Protein AF-A0A4D7C903-F1 (afdb_monomer_lite)

pLDDT: mean 78.28, std 19.51, range [36.0, 96.75]

InterPro domains:
  IPR018968 Phasin [PF09361] (22-94)

Secondary structure (DSSP, 8-state):
---------------HHHHHHHHHHHHHHHHHHHHHHHHHHHHHHHHHHHHHHHHHHHHT--SHHHHHHHHHHHHHHHHHHHHHHHHHHHHHHHS-SSTTHHHHHHHHTT-

Radius of gyration: 27.22 Å; chains: 1; bounding box: 83×26×65 Å

Sequence (111 aa):
MMTETTPSHEAARIPADMATDLAEQSRAYVSGYSEMTQAWLNFVQHRFQTASKQMQAVADCKDMATLIDLNTGYLRDMAKEYGENAMKFAEIGKKPSCRNSAAGSARISRR

Structure (mmCIF, N/CA/C/O backbone):
data_AF-A0A4D7C903-F1
#
_entry.id   AF-A0A4D7C903-F1
#
loop_
_atom_site.group_PDB
_atom_site.id
_atom_site.type_symbol
_atom_site.label_atom_id
_atom_site.label_alt_id
_atom_site.label_comp_id
_atom_site.label_asym_id
_atom_site.label_entity_id
_atom_site.label_seq_id
_atom_site.pdbx_PDB_ins_code
_atom_site.Cartn_x
_atom_site.Cartn_y
_atom_site.Cartn_z
_atom_site.occupancy
_atom_site.B_iso_or_equiv
_atom_site.auth_seq_id
_atom_site.auth_comp_id
_atom_site.auth_asym_id
_atom_site.auth_atom_id
_atom_site.pdbx_PDB_model_num
ATOM 1 N N . MET A 1 1 ? 66.972 -3.636 -33.637 1.00 42.47 1 MET A N 1
ATOM 2 C CA . MET A 1 1 ? 65.998 -2.528 -33.680 1.00 42.47 1 MET A CA 1
ATOM 3 C C . MET A 1 1 ? 64.625 -3.182 -33.591 1.00 42.47 1 MET A C 1
ATOM 5 O O . MET A 1 1 ? 64.220 -3.821 -34.549 1.00 42.47 1 MET A O 1
ATOM 9 N N . MET A 1 2 ? 64.032 -3.218 -32.394 1.00 36.00 2 MET A N 1
ATOM 10 C CA . MET A 1 2 ? 62.772 -3.927 -32.122 1.00 36.00 2 MET A CA 1
ATOM 11 C C . MET A 1 2 ? 61.608 -3.031 -32.548 1.00 36.00 2 MET A C 1
ATOM 13 O O . MET A 1 2 ? 61.527 -1.893 -32.094 1.00 36.00 2 MET A O 1
ATOM 17 N N . THR A 1 3 ? 60.739 -3.513 -33.430 1.00 47.56 3 THR A N 1
ATOM 18 C CA . THR A 1 3 ? 59.496 -2.825 -33.791 1.00 47.56 3 THR A CA 1
ATOM 19 C C . THR A 1 3 ? 58.448 -3.111 -32.722 1.00 47.56 3 THR A C 1
ATOM 21 O O . THR A 1 3 ? 57.977 -4.242 -32.609 1.00 47.56 3 THR A O 1
ATOM 24 N N . GLU A 1 4 ? 58.095 -2.100 -31.931 1.00 45.69 4 GLU A N 1
ATOM 25 C CA . GLU A 1 4 ? 56.921 -2.138 -31.060 1.00 45.69 4 GLU A CA 1
ATOM 26 C C . GLU A 1 4 ? 55.658 -2.210 -31.928 1.00 45.69 4 GLU A C 1
ATOM 28 O O . GLU A 1 4 ? 55.218 -1.223 -32.513 1.00 45.69 4 GLU A O 1
ATOM 33 N N . THR A 1 5 ? 55.061 -3.394 -32.035 1.00 52.78 5 THR A N 1
ATOM 34 C CA . THR A 1 5 ? 53.668 -3.533 -32.465 1.00 52.78 5 THR A CA 1
ATOM 35 C C . THR A 1 5 ? 52.773 -3.306 -31.255 1.00 52.78 5 THR A C 1
ATOM 37 O O . THR A 1 5 ? 52.416 -4.249 -30.551 1.00 52.78 5 THR A O 1
ATOM 40 N N . THR A 1 6 ? 52.426 -2.047 -31.000 1.00 52.19 6 THR A N 1
ATOM 41 C CA . THR A 1 6 ? 51.334 -1.683 -30.093 1.00 52.19 6 THR A CA 1
ATOM 42 C C . THR A 1 6 ? 50.032 -2.255 -30.663 1.00 52.19 6 THR A C 1
ATOM 44 O O . THR A 1 6 ? 49.655 -1.867 -31.773 1.00 52.19 6 THR A O 1
ATOM 47 N N . PRO A 1 7 ? 49.320 -3.168 -29.975 1.00 50.62 7 PRO A N 1
ATOM 48 C CA . PRO A 1 7 ? 47.999 -3.583 -30.420 1.00 50.62 7 PRO A CA 1
ATOM 49 C C . PRO A 1 7 ? 47.078 -2.369 -30.310 1.00 50.62 7 PRO A C 1
ATOM 51 O O . PRO A 1 7 ? 46.829 -1.858 -29.217 1.00 50.62 7 PRO A O 1
ATOM 54 N N . SER A 1 8 ? 46.618 -1.878 -31.460 1.00 47.50 8 SER A N 1
ATOM 55 C CA . SER A 1 8 ? 45.550 -0.889 -31.558 1.00 47.50 8 SER A CA 1
ATOM 56 C C . SER A 1 8 ? 44.363 -1.386 -30.738 1.00 47.50 8 SER A C 1
ATOM 58 O O . SER A 1 8 ? 43.789 -2.433 -31.039 1.00 47.50 8 SER A O 1
ATOM 60 N N . HIS A 1 9 ? 44.013 -0.652 -29.684 1.00 51.47 9 HIS A N 1
ATOM 61 C CA . HIS A 1 9 ? 42.784 -0.853 -28.932 1.00 51.47 9 HIS A CA 1
ATOM 62 C C . HIS A 1 9 ? 41.621 -0.372 -29.809 1.00 51.47 9 HIS A C 1
ATOM 64 O O . HIS A 1 9 ? 41.041 0.688 -29.574 1.00 51.47 9 HIS A O 1
ATOM 70 N N . GLU A 1 10 ? 41.316 -1.121 -30.869 1.00 48.50 10 GLU A N 1
ATOM 71 C CA . GLU A 1 10 ? 40.127 -0.911 -31.680 1.00 48.50 10 GLU A CA 1
ATOM 72 C C . GLU A 1 10 ? 38.940 -1.172 -30.754 1.00 48.50 10 GLU A C 1
ATOM 74 O O . GLU A 1 10 ? 38.581 -2.312 -30.462 1.00 48.50 10 GLU A O 1
ATOM 79 N N . ALA A 1 11 ? 38.415 -0.096 -30.161 1.00 53.47 11 ALA A N 1
ATOM 80 C CA . ALA A 1 11 ? 37.229 -0.150 -29.330 1.00 53.47 11 ALA A CA 1
ATOM 81 C C . ALA A 1 11 ? 36.147 -0.805 -30.183 1.00 53.47 11 ALA A C 1
ATOM 83 O O . ALA A 1 11 ? 35.690 -0.198 -31.152 1.00 53.47 11 ALA A O 1
ATOM 84 N N . ALA A 1 12 ? 35.816 -2.060 -29.866 1.00 58.69 12 ALA A N 1
ATOM 85 C CA . ALA A 1 12 ? 34.829 -2.836 -30.593 1.00 58.69 12 ALA A CA 1
ATOM 86 C C . ALA A 1 12 ? 33.559 -1.989 -30.695 1.00 58.69 12 ALA A C 1
ATOM 88 O O . ALA A 1 12 ? 32.868 -1.742 -29.703 1.00 58.69 12 ALA A O 1
ATOM 89 N N . ARG A 1 13 ? 33.317 -1.443 -31.889 1.00 61.25 13 ARG A N 1
ATOM 90 C CA . ARG A 1 13 ? 32.197 -0.546 -32.137 1.00 61.25 13 ARG A CA 1
ATOM 91 C C . ARG A 1 13 ? 30.956 -1.412 -32.023 1.00 61.25 13 ARG A C 1
ATOM 93 O O . ARG A 1 13 ? 30.769 -2.310 -32.840 1.00 61.25 13 ARG A O 1
ATOM 100 N N . ILE A 1 14 ? 30.153 -1.184 -30.989 1.00 65.06 14 ILE A N 1
ATOM 101 C CA . ILE A 1 14 ? 28.886 -1.895 -30.830 1.00 65.06 14 ILE A CA 1
ATOM 102 C C . ILE A 1 14 ? 28.070 -1.633 -32.107 1.00 65.06 14 ILE A C 1
ATOM 104 O O . ILE A 1 14 ? 27.885 -0.462 -32.461 1.00 65.06 14 ILE A O 1
ATOM 108 N N . PRO A 1 15 ? 27.631 -2.682 -32.824 1.00 76.56 15 PRO A N 1
ATOM 109 C CA . PRO A 1 15 ? 26.761 -2.542 -33.983 1.00 76.56 15 PRO A CA 1
ATOM 110 C C . PRO A 1 15 ? 25.549 -1.654 -33.659 1.00 76.56 15 PRO A C 1
ATOM 112 O O . PRO A 1 15 ? 25.006 -1.706 -32.555 1.00 76.56 15 PRO A O 1
ATOM 115 N N . ALA A 1 16 ? 25.158 -0.778 -34.588 1.00 71.38 16 ALA A N 1
ATOM 116 C CA . ALA A 1 16 ? 24.144 0.250 -34.327 1.00 71.38 16 ALA A CA 1
ATOM 117 C C . ALA A 1 16 ? 22.783 -0.343 -33.914 1.00 71.38 16 ALA A C 1
ATOM 119 O O . ALA A 1 16 ? 22.099 0.221 -33.065 1.00 71.38 16 ALA A O 1
ATOM 120 N N . ASP A 1 17 ? 22.435 -1.507 -34.459 1.00 73.25 17 ASP A N 1
ATOM 121 C CA . ASP A 1 17 ? 21.272 -2.314 -34.085 1.00 73.25 17 ASP A CA 1
ATOM 122 C C . ASP A 1 17 ? 21.349 -2.803 -32.630 1.00 73.25 17 ASP A C 1
ATOM 124 O O . ASP A 1 17 ? 20.398 -2.631 -31.871 1.00 73.25 17 ASP A O 1
ATOM 128 N N . MET A 1 18 ? 22.507 -3.303 -32.194 1.00 74.19 18 MET A N 1
ATOM 129 C CA . MET A 1 18 ? 22.726 -3.705 -30.799 1.00 74.19 18 MET A CA 1
ATOM 130 C C . MET A 1 18 ? 22.668 -2.516 -29.828 1.00 74.19 18 MET A C 1
ATOM 132 O O . MET A 1 18 ? 22.183 -2.654 -28.704 1.00 74.19 18 MET A O 1
ATOM 136 N N . ALA A 1 19 ? 23.146 -1.339 -30.244 1.00 75.00 19 ALA A N 1
ATOM 137 C CA . ALA A 1 19 ? 23.082 -0.124 -29.432 1.00 75.00 19 ALA A CA 1
ATOM 138 C C . ALA A 1 19 ? 21.637 0.385 -29.265 1.00 75.00 19 ALA A C 1
ATOM 140 O O . ALA A 1 19 ? 21.256 0.813 -28.171 1.00 75.00 19 ALA A O 1
ATOM 141 N N . THR A 1 20 ? 20.82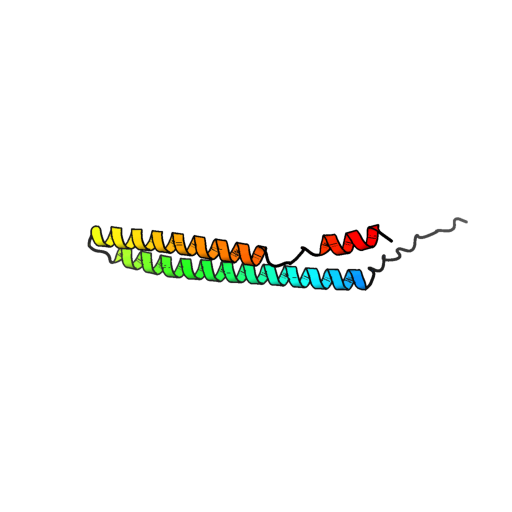0 0.312 -30.320 1.00 79.81 20 THR A N 1
ATOM 142 C CA . THR A 1 20 ? 19.393 0.662 -30.265 1.00 79.81 20 THR A CA 1
ATOM 143 C C . THR A 1 20 ? 18.606 -0.315 -29.393 1.00 79.81 20 THR A C 1
ATOM 145 O O . THR A 1 20 ? 17.875 0.136 -28.509 1.00 79.81 20 THR A O 1
ATOM 148 N N . ASP A 1 21 ? 18.822 -1.623 -29.552 1.00 79.62 21 ASP A N 1
ATOM 149 C CA . ASP A 1 21 ? 18.182 -2.652 -28.723 1.00 79.62 21 ASP A CA 1
ATOM 150 C C . ASP A 1 21 ? 18.521 -2.474 -27.235 1.00 79.62 21 ASP A C 1
ATOM 152 O O . ASP A 1 21 ? 17.642 -2.550 -26.373 1.00 79.62 21 ASP A O 1
ATOM 156 N N . LEU A 1 22 ? 19.786 -2.176 -26.915 1.00 79.88 22 LEU A N 1
ATOM 157 C CA . LEU A 1 22 ? 20.217 -1.919 -25.541 1.00 79.88 22 LEU A CA 1
ATOM 158 C C . LEU A 1 22 ? 19.551 -0.665 -24.959 1.00 79.88 22 LEU A C 1
ATOM 160 O O . LEU A 1 22 ? 19.142 -0.665 -23.794 1.00 79.88 22 LEU A O 1
ATOM 164 N N . ALA A 1 23 ? 19.417 0.401 -25.751 1.00 81.19 23 ALA A N 1
ATOM 165 C CA . ALA A 1 23 ? 18.750 1.627 -25.322 1.00 81.19 23 ALA A CA 1
ATOM 166 C C . ALA A 1 23 ? 17.246 1.408 -25.080 1.00 81.19 23 ALA A C 1
ATOM 168 O O . ALA A 1 23 ? 16.690 1.930 -24.112 1.00 81.19 23 ALA A O 1
ATOM 169 N N . GLU A 1 24 ? 16.577 0.619 -25.922 1.00 81.69 24 GLU A N 1
ATOM 170 C CA . GLU A 1 24 ? 15.169 0.248 -25.745 1.00 81.69 24 GLU A CA 1
ATOM 171 C C . GLU A 1 24 ? 14.945 -0.621 -24.506 1.00 81.69 24 GLU A C 1
ATOM 173 O O . GLU A 1 24 ? 14.068 -0.309 -23.697 1.00 81.69 24 GLU A O 1
ATOM 178 N N . GLN A 1 25 ? 15.784 -1.636 -24.296 1.00 79.56 25 GLN A N 1
ATOM 179 C CA . GLN A 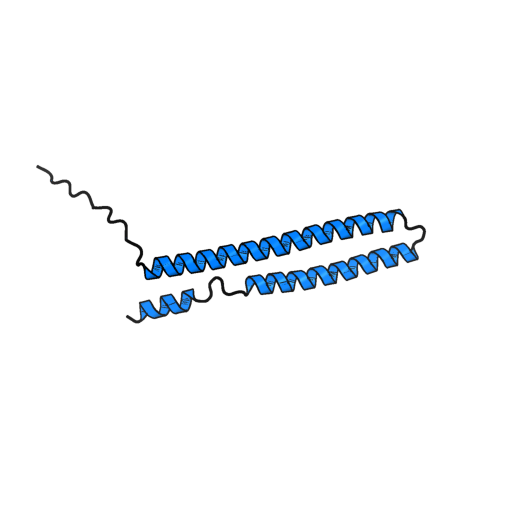1 25 ? 15.746 -2.474 -23.094 1.00 79.56 25 GLN A CA 1
ATOM 180 C C . GLN A 1 25 ? 16.011 -1.659 -21.826 1.00 79.56 25 GLN A C 1
ATOM 182 O O . GLN A 1 25 ? 15.285 -1.789 -20.841 1.00 79.56 25 GLN A O 1
ATOM 187 N N . SER A 1 26 ? 16.997 -0.760 -21.859 1.00 80.19 26 SER A N 1
ATOM 188 C CA . SER A 1 26 ? 17.315 0.110 -20.723 1.00 80.19 26 SER A CA 1
ATOM 189 C C . SER A 1 26 ? 16.148 1.036 -20.381 1.00 80.19 26 SER A C 1
ATOM 191 O O . SER A 1 26 ? 15.797 1.178 -19.210 1.00 80.19 26 SER A O 1
ATOM 193 N N . ARG A 1 27 ? 15.484 1.618 -21.390 1.00 82.88 27 ARG A N 1
ATOM 194 C CA . ARG A 1 27 ? 14.276 2.432 -21.180 1.00 82.88 27 ARG A CA 1
ATOM 195 C C . ARG A 1 27 ? 13.135 1.614 -20.580 1.00 82.88 27 ARG A C 1
ATOM 197 O O . ARG A 1 27 ? 12.507 2.072 -19.627 1.00 82.88 27 ARG A O 1
ATOM 204 N N . ALA A 1 28 ? 12.890 0.409 -21.093 1.00 79.44 28 ALA A N 1
ATOM 205 C CA . ALA A 1 28 ? 11.851 -0.476 -20.572 1.00 79.44 28 ALA A CA 1
ATOM 206 C C . ALA A 1 28 ? 12.128 -0.891 -19.116 1.00 79.44 28 ALA A C 1
ATOM 208 O O . ALA A 1 28 ? 11.219 -0.883 -18.285 1.00 79.44 28 ALA A O 1
ATOM 209 N N . TYR A 1 29 ? 13.388 -1.188 -18.787 1.00 79.81 29 TYR A N 1
ATOM 210 C CA . TYR A 1 29 ? 13.819 -1.521 -17.431 1.00 79.81 29 TYR A CA 1
ATOM 211 C C . TYR A 1 29 ? 13.630 -0.348 -16.460 1.00 79.81 29 TYR A C 1
ATOM 213 O O . TYR A 1 29 ? 12.994 -0.508 -15.418 1.00 79.81 29 TYR A O 1
ATOM 221 N N . VAL A 1 30 ? 14.123 0.845 -16.815 1.00 84.38 30 VAL A N 1
ATOM 222 C CA . VAL A 1 30 ? 13.986 2.053 -15.983 1.00 84.38 30 VAL A CA 1
ATOM 223 C C . VAL A 1 30 ? 12.516 2.419 -15.784 1.00 84.38 30 VAL A C 1
ATOM 225 O O . VAL A 1 30 ? 12.112 2.731 -14.664 1.00 84.38 30 VAL A O 1
ATOM 228 N N . SER A 1 31 ? 11.699 2.328 -16.837 1.00 84.56 31 SER A N 1
ATOM 229 C CA . SER A 1 31 ? 10.259 2.586 -16.745 1.00 84.56 31 SER A CA 1
ATOM 230 C C . SER A 1 31 ? 9.571 1.598 -15.803 1.00 84.56 31 SER A C 1
ATOM 232 O O . SER A 1 31 ? 8.843 2.019 -14.908 1.00 84.56 31 SER A O 1
ATOM 234 N N . GLY A 1 32 ? 9.833 0.294 -15.946 1.00 84.69 32 GLY A N 1
ATOM 235 C CA . GLY A 1 32 ? 9.247 -0.726 -15.071 1.00 84.69 32 GLY A CA 1
ATOM 236 C C . GLY A 1 32 ? 9.663 -0.558 -13.606 1.00 84.69 32 GLY A C 1
ATOM 237 O O . GLY A 1 32 ? 8.830 -0.659 -12.706 1.00 84.69 32 GLY A O 1
ATOM 238 N N . TYR A 1 33 ? 10.933 -0.226 -13.358 1.00 84.19 33 TYR A N 1
ATOM 239 C CA . TYR A 1 33 ? 11.433 0.046 -12.010 1.00 84.19 33 TYR A CA 1
ATOM 240 C C . TYR A 1 33 ? 10.809 1.310 -11.398 1.00 84.19 33 TYR A C 1
ATOM 242 O O . TYR A 1 33 ? 10.468 1.332 -10.212 1.00 84.19 33 TYR A O 1
ATOM 250 N N . SER A 1 34 ? 10.616 2.359 -12.202 1.00 89.19 34 SER A N 1
ATOM 251 C CA . SER A 1 34 ? 9.957 3.592 -11.764 1.00 89.19 34 SER A CA 1
ATOM 252 C C . SER A 1 34 ? 8.494 3.344 -11.390 1.00 89.19 34 SER A C 1
ATOM 254 O O . SER A 1 34 ? 8.069 3.737 -10.303 1.00 89.19 34 SER A O 1
ATOM 256 N N . GLU A 1 35 ? 7.748 2.612 -12.223 1.00 89.12 35 GLU A N 1
ATOM 257 C CA . GLU A 1 35 ? 6.361 2.229 -11.935 1.00 89.12 35 GLU A CA 1
ATOM 258 C C . GLU A 1 35 ? 6.246 1.386 -10.657 1.00 89.12 35 GLU A C 1
ATOM 260 O O . GLU A 1 35 ? 5.382 1.647 -9.816 1.00 89.12 35 GLU A O 1
ATOM 265 N N . MET A 1 36 ? 7.139 0.404 -10.482 1.00 88.38 36 MET A N 1
ATOM 266 C CA . MET A 1 36 ? 7.210 -0.424 -9.274 1.00 88.38 36 MET A CA 1
ATOM 267 C C . MET A 1 36 ? 7.439 0.442 -8.029 1.00 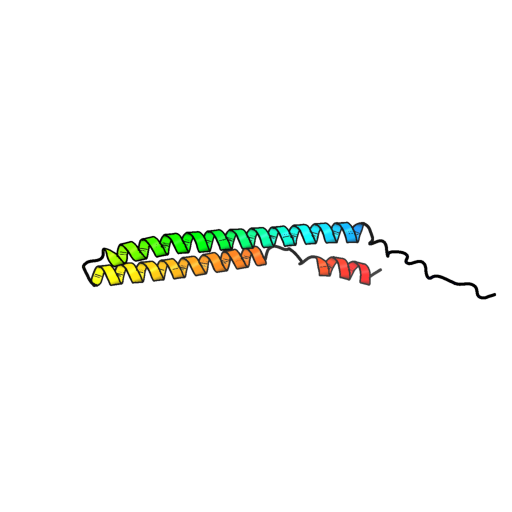88.38 36 MET A C 1
ATOM 269 O O . MET A 1 36 ? 6.732 0.309 -7.029 1.00 88.38 36 MET A O 1
ATOM 273 N N . THR A 1 37 ? 8.391 1.373 -8.112 1.00 90.12 37 THR A N 1
ATOM 274 C CA . THR A 1 37 ? 8.739 2.283 -7.014 1.00 90.12 37 THR A CA 1
ATOM 275 C C . THR A 1 37 ? 7.565 3.191 -6.648 1.00 90.12 37 THR A C 1
ATOM 277 O O . THR A 1 37 ? 7.245 3.339 -5.470 1.00 90.12 37 THR A O 1
ATOM 280 N N . GLN A 1 38 ? 6.877 3.765 -7.637 1.00 93.19 38 GLN A N 1
ATOM 281 C CA . GLN A 1 38 ? 5.697 4.601 -7.402 1.00 93.19 38 GLN A CA 1
ATOM 282 C C . GLN A 1 38 ? 4.553 3.811 -6.763 1.00 93.19 38 GLN A C 1
ATOM 284 O O . GLN A 1 38 ? 3.931 4.280 -5.809 1.00 93.19 38 GLN A O 1
ATOM 289 N N . ALA A 1 39 ? 4.279 2.601 -7.258 1.00 90.94 39 ALA A N 1
ATOM 290 C CA . ALA A 1 39 ? 3.256 1.739 -6.682 1.00 90.94 39 ALA A CA 1
ATOM 291 C C . ALA A 1 39 ? 3.577 1.382 -5.219 1.00 90.94 39 ALA A C 1
ATOM 293 O O . ALA A 1 39 ? 2.678 1.418 -4.377 1.00 90.94 39 ALA A O 1
ATOM 294 N N . TRP A 1 40 ? 4.849 1.124 -4.899 1.00 91.88 40 TRP A N 1
ATOM 295 C CA . TRP A 1 40 ? 5.291 0.861 -3.530 1.00 91.88 40 TRP A CA 1
ATOM 296 C C . TRP A 1 40 ? 5.147 2.075 -2.609 1.00 91.88 40 TRP A C 1
ATOM 298 O O . TRP A 1 40 ? 4.585 1.953 -1.521 1.00 91.88 40 TRP A O 1
ATOM 308 N N . LEU A 1 41 ? 5.582 3.258 -3.051 1.00 94.94 41 LEU A N 1
ATOM 309 C CA . LEU A 1 41 ? 5.457 4.491 -2.268 1.00 94.94 41 LEU A CA 1
ATOM 310 C C . LEU A 1 41 ? 3.996 4.825 -1.954 1.00 94.94 41 LEU A C 1
ATOM 312 O O . LEU A 1 41 ? 3.669 5.104 -0.802 1.00 94.94 41 LEU A O 1
ATOM 316 N N . ASN A 1 42 ? 3.114 4.723 -2.950 1.00 93.81 42 ASN A N 1
ATOM 317 C CA . ASN A 1 42 ? 1.683 4.960 -2.764 1.00 93.81 42 ASN A CA 1
ATOM 318 C C . ASN A 1 42 ? 1.078 3.990 -1.742 1.00 93.81 42 ASN A C 1
ATOM 320 O O . ASN A 1 42 ? 0.299 4.403 -0.884 1.00 93.81 42 ASN A O 1
ATOM 324 N N . PHE A 1 43 ? 1.461 2.712 -1.804 1.00 94.38 43 PHE A N 1
ATOM 325 C CA . PHE A 1 43 ? 1.004 1.718 -0.841 1.00 94.38 43 PHE A CA 1
ATOM 326 C C . PHE A 1 43 ? 1.473 2.040 0.581 1.00 94.38 43 PHE A C 1
ATOM 328 O O . PHE A 1 43 ? 0.654 2.099 1.496 1.00 94.38 43 PHE A O 1
ATOM 335 N N . VAL A 1 44 ? 2.769 2.299 0.778 1.00 93.56 44 VAL A N 1
ATOM 336 C CA . VAL A 1 44 ? 3.324 2.613 2.105 1.00 93.56 44 VAL A CA 1
ATOM 337 C C . VAL A 1 44 ? 2.697 3.882 2.681 1.00 93.56 44 VAL A C 1
ATOM 339 O O . VAL A 1 44 ? 2.320 3.899 3.853 1.00 93.56 44 VAL A O 1
ATOM 342 N N . GLN A 1 45 ? 2.531 4.925 1.865 1.00 95.75 45 GLN A N 1
ATOM 343 C CA . GLN A 1 45 ? 1.904 6.174 2.291 1.00 95.75 45 GLN A CA 1
ATOM 344 C C . GLN A 1 45 ? 0.450 5.961 2.727 1.00 95.75 45 GLN A C 1
ATOM 346 O O . GLN A 1 45 ? 0.057 6.431 3.796 1.00 95.75 45 GLN A O 1
ATOM 351 N N . HIS A 1 46 ? -0.333 5.221 1.938 1.00 94.25 46 HIS A N 1
ATOM 352 C CA . HIS A 1 46 ? -1.709 4.864 2.287 1.00 94.25 46 HIS A CA 1
ATOM 353 C C . HIS A 1 46 ? -1.767 4.067 3.595 1.00 94.25 46 HIS A C 1
ATOM 355 O O . HIS A 1 46 ? -2.506 4.426 4.510 1.00 94.25 46 HIS A O 1
ATOM 361 N N . ARG A 1 47 ? -0.919 3.041 3.745 1.00 94.31 47 ARG A N 1
ATOM 362 C CA . ARG A 1 47 ? -0.855 2.220 4.965 1.00 94.31 47 ARG A CA 1
ATOM 363 C C . ARG A 1 47 ? -0.508 3.039 6.199 1.00 94.31 47 ARG A C 1
ATOM 365 O O . ARG A 1 47 ? -1.119 2.829 7.244 1.00 94.31 47 ARG A O 1
ATOM 372 N N . PHE A 1 48 ? 0.428 3.977 6.081 1.00 94.94 48 PHE A N 1
ATOM 373 C CA . PHE A 1 48 ? 0.778 4.868 7.182 1.00 94.94 48 PHE A CA 1
ATOM 374 C C . PHE A 1 48 ? -0.423 5.721 7.611 1.00 94.94 48 PHE A C 1
ATOM 376 O O . PHE A 1 48 ? -0.763 5.753 8.790 1.00 94.94 48 PHE A O 1
ATOM 383 N N . GLN A 1 49 ? -1.125 6.340 6.656 1.00 95.38 49 GLN A N 1
ATOM 384 C CA . GLN A 1 49 ? -2.313 7.150 6.944 1.00 95.38 49 GLN A CA 1
ATOM 385 C C . GLN A 1 49 ? -3.433 6.332 7.600 1.00 95.38 49 GLN A C 1
ATOM 387 O O . GLN A 1 49 ? -4.046 6.788 8.568 1.00 95.38 49 GLN A O 1
ATOM 392 N N . THR A 1 50 ? -3.697 5.125 7.099 1.00 95.06 50 THR A N 1
ATOM 393 C CA . THR A 1 50 ? -4.723 4.232 7.654 1.00 95.06 50 THR A CA 1
ATOM 394 C C . THR A 1 50 ? -4.345 3.757 9.057 1.00 95.06 50 THR A C 1
ATOM 396 O O . THR A 1 50 ? -5.189 3.773 9.949 1.00 95.06 50 THR A O 1
ATOM 399 N N . ALA A 1 51 ? -3.076 3.413 9.294 1.00 93.69 51 ALA A N 1
ATOM 400 C CA . ALA A 1 51 ? -2.585 3.029 10.616 1.00 93.69 51 ALA A CA 1
ATOM 401 C C . ALA A 1 51 ? -2.707 4.174 11.636 1.00 93.69 51 ALA A C 1
ATOM 403 O O . ALA A 1 51 ? -3.145 3.940 12.761 1.00 93.69 51 ALA A O 1
ATOM 404 N N . SER A 1 52 ? -2.393 5.417 11.251 1.00 95.50 52 SER A N 1
ATOM 405 C CA . SER A 1 52 ? -2.577 6.582 12.128 1.00 95.50 52 SER A CA 1
ATOM 406 C C . SER A 1 52 ? -4.046 6.801 12.501 1.00 95.50 52 SER A C 1
ATOM 408 O O . SER A 1 52 ? -4.351 7.043 13.667 1.00 95.50 52 SER A O 1
ATOM 410 N N . LYS A 1 53 ? -4.969 6.666 11.539 1.00 95.00 53 LYS A N 1
ATOM 411 C CA . LYS A 1 53 ? -6.415 6.764 11.802 1.00 95.00 53 LYS A CA 1
ATOM 412 C C . LYS A 1 53 ? -6.901 5.648 12.724 1.00 95.00 53 LYS A C 1
ATOM 414 O O . LYS A 1 53 ? -7.663 5.921 13.647 1.00 95.00 53 LYS A O 1
ATOM 419 N N . GLN A 1 54 ? -6.430 4.420 12.507 1.00 95.50 54 GLN A N 1
ATOM 420 C CA . GLN A 1 54 ? -6.767 3.281 13.359 1.00 95.50 54 GLN A CA 1
ATOM 421 C C . GLN A 1 54 ? -6.275 3.494 14.790 1.00 95.50 54 GLN A C 1
ATOM 423 O O . GLN A 1 54 ? -7.012 3.238 15.735 1.00 95.50 54 GLN A O 1
ATOM 428 N N . MET A 1 55 ? -5.048 3.988 14.960 1.00 93.94 55 MET A N 1
ATOM 429 C CA . MET A 1 55 ? -4.484 4.258 16.281 1.00 93.94 55 MET A CA 1
ATOM 430 C C . MET A 1 55 ? -5.321 5.285 17.051 1.00 93.94 55 MET A C 1
ATOM 432 O O . MET A 1 55 ? -5.596 5.075 18.231 1.00 93.94 55 MET A O 1
ATOM 436 N N . GLN A 1 56 ? -5.783 6.342 16.377 1.00 94.88 56 GLN A N 1
ATOM 437 C CA . GLN A 1 56 ? -6.689 7.322 16.976 1.00 94.88 56 GLN A CA 1
ATOM 438 C C . GLN A 1 56 ? -8.044 6.693 17.338 1.00 94.88 56 GLN A C 1
ATOM 440 O O . GLN A 1 56 ? -8.507 6.842 18.464 1.00 94.88 56 GLN A O 1
ATOM 445 N N . ALA A 1 57 ? -8.646 5.923 16.425 1.00 93.44 57 ALA A N 1
ATOM 446 C CA . ALA A 1 57 ? -9.929 5.260 16.665 1.00 93.44 57 ALA A CA 1
ATOM 447 C C . ALA A 1 57 ? -9.874 4.267 17.840 1.00 93.44 57 ALA A C 1
ATOM 449 O O . ALA A 1 57 ? -10.813 4.184 18.626 1.00 93.44 57 ALA A O 1
ATOM 450 N N . VAL A 1 58 ? -8.762 3.540 17.985 1.00 93.75 58 VAL A N 1
ATOM 451 C CA . VAL A 1 58 ? -8.517 2.638 19.118 1.00 93.75 58 VAL A CA 1
ATOM 452 C C . VAL A 1 58 ? -8.366 3.418 20.424 1.00 93.75 58 VAL A C 1
ATOM 454 O O . VAL A 1 58 ? -8.934 3.006 21.432 1.00 93.75 58 VAL A O 1
ATOM 457 N N . ALA A 1 59 ? -7.633 4.535 20.415 1.00 92.50 59 ALA A N 1
ATOM 458 C CA . ALA A 1 59 ? -7.437 5.366 21.603 1.00 92.50 59 ALA A CA 1
ATOM 459 C C . ALA A 1 59 ? -8.750 5.984 22.118 1.00 92.50 59 ALA A C 1
ATOM 461 O O . ALA A 1 59 ? -8.941 6.098 23.327 1.00 92.50 59 ALA A O 1
ATOM 462 N N . ASP A 1 60 ? -9.663 6.335 21.209 1.00 94.06 60 ASP A N 1
ATOM 463 C CA . ASP A 1 60 ? -10.957 6.940 21.542 1.00 94.06 60 ASP A CA 1
ATOM 464 C C . ASP A 1 60 ? -12.045 5.903 21.894 1.00 94.06 60 ASP A C 1
ATOM 466 O O . ASP A 1 60 ? -13.144 6.266 22.333 1.00 94.06 60 ASP A O 1
ATOM 470 N N . CYS A 1 61 ? -11.763 4.609 21.715 1.00 93.94 61 CYS A N 1
ATOM 471 C CA . CYS A 1 61 ? -12.729 3.535 21.912 1.00 93.94 61 CYS A CA 1
ATOM 472 C C . CYS A 1 61 ? -12.989 3.269 23.402 1.00 93.94 61 CYS A C 1
ATOM 474 O O . CYS A 1 61 ? -12.066 3.060 24.188 1.00 93.94 61 CYS A O 1
ATOM 476 N N . LYS A 1 62 ? -14.267 3.240 23.796 1.00 92.75 62 LYS A N 1
ATOM 477 C CA . LYS A 1 62 ? -14.682 3.103 25.207 1.00 92.75 62 LYS A CA 1
ATOM 478 C C . LYS A 1 62 ? -15.219 1.724 25.573 1.00 92.75 62 LYS A C 1
ATOM 480 O O . LYS A 1 62 ? -15.405 1.449 26.756 1.00 92.75 62 LYS A O 1
ATOM 485 N N . ASP A 1 63 ? -15.474 0.870 24.589 1.00 96.75 63 ASP A N 1
ATOM 486 C CA . ASP A 1 63 ? -16.029 -0.460 24.809 1.00 96.75 63 ASP A CA 1
ATOM 487 C C . ASP A 1 63 ? -15.290 -1.537 24.004 1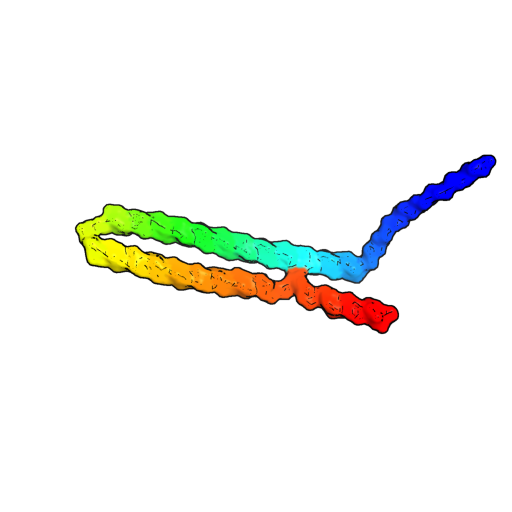.00 96.75 63 ASP A C 1
ATOM 489 O O . ASP A 1 63 ? -14.681 -1.283 22.962 1.00 96.75 63 ASP A O 1
ATOM 493 N N . MET A 1 64 ? -15.328 -2.762 24.529 1.00 94.38 64 MET A N 1
ATOM 494 C CA . MET A 1 64 ? -14.568 -3.882 23.982 1.00 94.38 64 MET A CA 1
ATOM 495 C C . MET A 1 64 ? -15.159 -4.413 22.671 1.00 94.38 64 MET A C 1
ATOM 497 O O . MET A 1 64 ? -14.412 -4.890 21.820 1.00 94.38 64 MET A O 1
ATOM 501 N N . ALA A 1 65 ? -16.481 -4.341 22.490 1.00 96.00 65 ALA A N 1
ATOM 502 C CA . ALA A 1 65 ? -17.130 -4.852 21.285 1.00 96.00 65 ALA A CA 1
ATOM 503 C C . ALA A 1 65 ? -16.750 -4.000 20.067 1.00 96.00 65 ALA A C 1
ATOM 505 O O . ALA A 1 65 ? -16.312 -4.541 19.053 1.00 96.00 65 ALA A O 1
ATOM 506 N N . THR A 1 66 ? -16.808 -2.676 20.209 1.00 95.12 66 THR A N 1
ATOM 507 C CA . THR A 1 66 ? -16.355 -1.716 19.199 1.00 95.12 66 THR A CA 1
ATOM 508 C C . THR A 1 66 ? -14.859 -1.856 18.932 1.00 95.12 66 THR A C 1
ATOM 510 O O . THR A 1 66 ? -14.445 -1.825 17.777 1.00 95.12 66 THR A O 1
ATOM 513 N N . LEU A 1 67 ? -14.032 -2.089 19.959 1.00 95.81 67 LEU A N 1
ATOM 514 C CA . LEU A 1 67 ? -12.593 -2.300 19.767 1.00 95.81 67 LEU A CA 1
ATOM 515 C C . LEU A 1 67 ? -12.295 -3.561 18.937 1.00 95.81 67 LEU A C 1
ATOM 517 O O . LEU A 1 67 ? -11.407 -3.551 18.080 1.00 95.81 67 LEU A O 1
ATOM 521 N N . ILE A 1 68 ? -13.025 -4.651 19.190 1.00 95.56 68 ILE A N 1
ATOM 522 C CA . ILE A 1 68 ? -12.912 -5.893 18.415 1.00 95.56 68 ILE A CA 1
ATOM 523 C C . ILE A 1 68 ? -13.356 -5.652 16.969 1.00 95.56 68 ILE A C 1
ATOM 525 O O . ILE A 1 68 ? -12.648 -6.057 16.045 1.00 95.56 68 ILE A O 1
ATOM 529 N N . ASP A 1 69 ? -14.482 -4.973 16.754 1.00 95.25 69 ASP A N 1
ATOM 530 C CA . ASP A 1 69 ? -14.985 -4.675 15.410 1.00 95.25 69 ASP A CA 1
ATOM 531 C C . ASP A 1 69 ? -14.011 -3.778 14.624 1.00 95.25 69 ASP A C 1
ATOM 533 O O . ASP A 1 69 ? -13.586 -4.134 13.525 1.00 95.25 69 ASP A O 1
ATOM 537 N N . LEU A 1 70 ? -13.519 -2.695 15.240 1.00 95.31 70 LEU A N 1
ATOM 538 C CA . LEU A 1 70 ? -12.506 -1.803 14.665 1.00 95.31 70 LEU A CA 1
ATOM 539 C C . LEU A 1 70 ? -11.242 -2.559 14.242 1.00 95.31 70 LEU A C 1
ATOM 541 O O . LEU A 1 70 ? -10.732 -2.354 13.141 1.00 95.31 70 LEU A O 1
ATOM 545 N N . ASN A 1 71 ? -10.709 -3.428 15.103 1.00 94.19 71 ASN A N 1
ATOM 546 C CA . ASN A 1 71 ? -9.482 -4.162 14.794 1.00 94.19 71 ASN A CA 1
ATOM 547 C C . ASN A 1 71 ? -9.704 -5.263 13.754 1.00 94.19 71 ASN A C 1
ATOM 549 O O . ASN A 1 71 ? -8.861 -5.456 12.878 1.00 94.19 71 ASN A O 1
ATOM 553 N N . THR A 1 72 ? -10.826 -5.980 13.813 1.00 95.62 72 THR A N 1
ATOM 554 C CA . THR A 1 72 ? -11.130 -7.026 12.826 1.00 95.62 72 THR A CA 1
ATOM 555 C C . THR A 1 72 ? -11.433 -6.440 11.448 1.00 95.62 72 THR A C 1
ATOM 557 O O . THR A 1 72 ? -10.982 -7.003 10.448 1.00 95.62 72 THR A O 1
ATOM 560 N N . GLY A 1 73 ? -12.117 -5.293 11.380 1.00 95.25 73 GLY A N 1
ATOM 561 C CA . GLY A 1 73 ? -12.296 -4.512 10.157 1.00 95.25 73 GLY A CA 1
ATOM 562 C C . GLY A 1 73 ? -10.959 -4.053 9.580 1.00 95.25 73 GLY A C 1
ATOM 563 O O . GLY A 1 73 ? -10.633 -4.384 8.442 1.00 95.25 73 GLY A O 1
ATOM 564 N N . TYR A 1 74 ? -10.120 -3.415 10.399 1.00 94.88 74 TYR A N 1
ATOM 565 C CA . TYR A 1 74 ? -8.791 -2.965 9.982 1.00 94.88 74 TYR A CA 1
ATOM 566 C C . TYR A 1 74 ? -7.903 -4.100 9.446 1.00 94.88 74 TYR A C 1
ATOM 568 O O . TYR A 1 74 ? -7.245 -3.943 8.415 1.00 94.88 74 TYR A O 1
ATOM 576 N N . LEU A 1 75 ? -7.889 -5.262 10.109 1.00 94.62 75 LEU A N 1
ATOM 577 C CA . LEU A 1 75 ? -7.122 -6.428 9.655 1.00 94.62 75 LEU A CA 1
ATOM 578 C C . LEU A 1 75 ? -7.663 -7.009 8.342 1.00 94.62 75 LEU A C 1
ATOM 580 O O . LEU A 1 75 ? -6.877 -7.424 7.489 1.00 94.62 75 LEU A O 1
ATOM 584 N N . ARG A 1 76 ? -8.988 -7.026 8.164 1.00 96.12 76 ARG A N 1
ATOM 585 C CA . ARG A 1 76 ? -9.636 -7.477 6.926 1.00 96.12 76 ARG A CA 1
ATOM 586 C C . ARG A 1 76 ? -9.276 -6.572 5.753 1.00 96.12 76 ARG A C 1
ATOM 588 O O . ARG A 1 76 ? -8.867 -7.071 4.705 1.00 96.12 76 ARG A O 1
ATOM 595 N N . ASP A 1 77 ? -9.391 -5.263 5.946 1.00 94.50 77 ASP A N 1
ATOM 596 C CA . ASP A 1 77 ? -9.077 -4.273 4.917 1.00 94.50 77 ASP A CA 1
ATOM 597 C C . ASP A 1 77 ? -7.592 -4.314 4.566 1.00 94.50 77 ASP A C 1
ATOM 599 O O . ASP A 1 77 ? -7.227 -4.342 3.393 1.00 94.50 77 ASP A O 1
ATOM 603 N N . MET A 1 78 ? -6.730 -4.455 5.577 1.00 94.12 78 MET A N 1
ATOM 604 C CA . MET A 1 78 ? -5.305 -4.680 5.373 1.00 94.12 78 MET A CA 1
ATOM 605 C C . MET A 1 78 ? -5.050 -5.923 4.509 1.00 94.12 78 MET A C 1
ATOM 607 O O . MET A 1 78 ? -4.337 -5.832 3.513 1.00 94.12 78 MET A O 1
ATOM 611 N N . ALA A 1 79 ? -5.630 -7.078 4.845 1.00 93.94 79 ALA A N 1
ATOM 612 C CA . ALA A 1 79 ? -5.427 -8.307 4.076 1.00 93.94 79 ALA A CA 1
ATOM 613 C C . ALA A 1 79 ? -5.840 -8.144 2.602 1.00 93.94 79 ALA A C 1
ATOM 615 O O . ALA A 1 79 ? -5.121 -8.590 1.703 1.00 93.94 79 ALA A O 1
ATOM 616 N N . LYS A 1 80 ? -6.958 -7.453 2.353 1.00 95.00 80 LYS A N 1
ATOM 617 C CA . LYS A 1 80 ? -7.422 -7.123 1.003 1.00 95.00 80 LYS A CA 1
ATOM 618 C C . LYS A 1 80 ? -6.423 -6.224 0.266 1.00 95.00 80 LYS A C 1
ATOM 620 O O . LYS A 1 80 ? -6.009 -6.565 -0.839 1.00 95.00 80 LYS A O 1
ATOM 625 N N . GLU A 1 81 ? -5.980 -5.135 0.893 1.00 93.50 81 GLU A N 1
ATOM 626 C CA . GLU A 1 81 ? -5.011 -4.196 0.314 1.00 93.50 81 GLU A CA 1
ATOM 627 C C . GLU A 1 81 ? -3.677 -4.872 -0.037 1.00 93.50 81 GLU A C 1
ATOM 629 O O . GLU A 1 81 ? -3.107 -4.602 -1.095 1.00 93.50 81 GLU A O 1
ATOM 634 N N . TYR A 1 82 ? -3.165 -5.762 0.820 1.00 92.44 82 TYR A N 1
ATOM 635 C CA . TYR A 1 82 ? -1.945 -6.523 0.525 1.00 92.44 82 TYR A CA 1
ATOM 636 C C . TYR A 1 82 ? -2.135 -7.453 -0.678 1.00 92.44 82 TYR A C 1
ATOM 638 O O . TYR A 1 82 ? -1.247 -7.530 -1.527 1.00 92.44 82 TYR A O 1
ATOM 646 N N . GLY A 1 83 ? -3.286 -8.125 -0.782 1.00 93.81 83 GLY A N 1
ATOM 647 C CA . GLY A 1 83 ? -3.609 -8.974 -1.931 1.00 93.81 83 GLY A CA 1
ATOM 648 C C . GLY A 1 83 ? -3.685 -8.184 -3.239 1.00 93.81 83 GLY A C 1
ATOM 649 O O . GLY A 1 83 ? -3.049 -8.5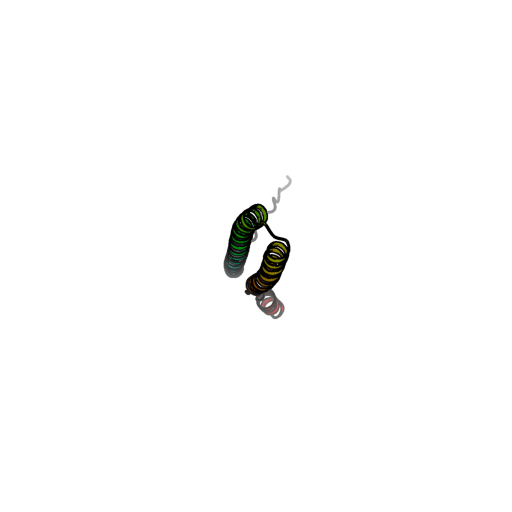52 -4.227 1.00 93.81 83 GLY A O 1
ATOM 650 N N . GLU A 1 84 ? -4.400 -7.059 -3.237 1.00 93.31 84 GLU A N 1
ATOM 651 C CA . GLU A 1 84 ? -4.529 -6.179 -4.405 1.00 93.31 84 GLU A CA 1
ATOM 652 C C . GLU A 1 84 ? -3.173 -5.605 -4.844 1.00 93.31 84 GLU A C 1
ATOM 654 O O . GLU A 1 84 ? -2.844 -5.617 -6.033 1.00 93.31 84 GLU A O 1
ATOM 659 N N . ASN A 1 85 ? -2.334 -5.171 -3.897 1.00 92.06 85 ASN A N 1
ATOM 660 C CA . ASN A 1 85 ? -1.002 -4.664 -4.228 1.00 92.06 85 ASN A CA 1
ATOM 661 C C . ASN A 1 85 ? -0.052 -5.763 -4.705 1.00 92.06 85 ASN A C 1
ATOM 663 O O . ASN A 1 85 ? 0.704 -5.529 -5.645 1.00 92.06 85 ASN A O 1
ATOM 667 N N . ALA A 1 86 ? -0.115 -6.972 -4.140 1.00 90.50 86 ALA A N 1
ATOM 668 C CA . ALA A 1 86 ? 0.666 -8.104 -4.636 1.00 90.50 86 ALA A CA 1
ATOM 669 C C . ALA A 1 86 ? 0.335 -8.418 -6.105 1.00 90.50 86 ALA A C 1
ATOM 671 O O . ALA A 1 86 ? 1.245 -8.620 -6.912 1.00 90.50 86 ALA A O 1
ATOM 672 N N . MET A 1 87 ? -0.950 -8.385 -6.474 1.00 91.81 87 MET A N 1
ATOM 673 C CA . MET A 1 87 ? -1.383 -8.560 -7.864 1.00 91.81 87 MET A CA 1
ATOM 674 C C . MET A 1 87 ? -0.861 -7.441 -8.766 1.00 91.81 87 MET A C 1
ATOM 676 O O . MET A 1 87 ? -0.297 -7.723 -9.823 1.00 91.81 87 MET A O 1
ATOM 680 N N . LYS A 1 88 ? -0.947 -6.185 -8.318 1.00 89.62 88 LYS A N 1
ATOM 681 C CA . LYS A 1 88 ? -0.424 -5.028 -9.054 1.00 89.62 88 LYS A CA 1
ATOM 682 C C . LYS A 1 88 ? 1.089 -5.110 -9.280 1.00 89.62 88 LYS A C 1
ATOM 684 O O . LYS A 1 88 ? 1.562 -4.864 -10.387 1.00 89.62 88 LYS A O 1
ATOM 689 N N . PHE A 1 89 ? 1.864 -5.501 -8.269 1.00 87.00 89 PHE A N 1
ATOM 690 C CA . PHE A 1 89 ? 3.308 -5.701 -8.418 1.00 87.00 89 PHE A CA 1
ATOM 691 C C . PHE A 1 89 ? 3.631 -6.862 -9.360 1.00 87.00 89 PHE A C 1
ATOM 693 O O . PHE A 1 89 ? 4.520 -6.738 -10.204 1.00 87.00 89 PHE A O 1
ATOM 700 N N . ALA A 1 90 ? 2.881 -7.963 -9.281 1.00 87.88 90 ALA A N 1
ATOM 701 C CA . ALA A 1 90 ? 3.028 -9.073 -10.215 1.00 87.88 90 ALA A CA 1
ATOM 702 C C . ALA A 1 90 ? 2.709 -8.658 -11.662 1.00 87.88 90 ALA A C 1
ATOM 704 O O . ALA A 1 90 ? 3.374 -9.118 -12.587 1.00 87.88 90 ALA A O 1
ATOM 705 N N . GLU A 1 91 ? 1.728 -7.782 -11.884 1.00 87.06 91 GLU A N 1
ATOM 706 C CA . GLU A 1 91 ? 1.410 -7.229 -13.206 1.00 87.06 91 GLU A CA 1
ATOM 707 C C . GLU A 1 91 ? 2.518 -6.326 -13.749 1.00 87.06 91 GLU A C 1
ATOM 709 O O . GLU A 1 91 ? 2.930 -6.502 -14.896 1.00 87.06 91 GLU A O 1
ATOM 714 N N . ILE A 1 92 ? 3.059 -5.420 -12.926 1.00 83.25 92 ILE A N 1
ATOM 715 C CA . ILE A 1 92 ? 4.208 -4.582 -13.307 1.00 83.25 92 ILE A CA 1
ATOM 716 C C . ILE A 1 92 ? 5.408 -5.474 -13.665 1.00 83.25 92 ILE A C 1
ATOM 718 O O . ILE A 1 92 ? 6.051 -5.252 -14.687 1.00 83.25 92 ILE A O 1
ATOM 722 N N . GLY A 1 93 ? 5.661 -6.536 -12.891 1.00 77.50 93 GLY A N 1
ATOM 723 C CA . GLY A 1 93 ? 6.732 -7.502 -13.161 1.00 77.50 93 GLY A CA 1
ATOM 724 C C . GLY A 1 93 ? 6.514 -8.385 -14.399 1.00 77.50 93 GLY A C 1
ATOM 725 O O . GLY A 1 93 ? 7.480 -8.896 -14.962 1.00 77.50 93 GLY A O 1
ATOM 726 N N . LYS A 1 94 ? 5.264 -8.565 -14.851 1.00 79.56 94 LYS A N 1
ATOM 727 C CA . LYS A 1 94 ? 4.923 -9.286 -16.093 1.00 79.56 94 LYS A CA 1
ATOM 728 C C . LYS A 1 94 ? 5.066 -8.421 -17.344 1.00 79.56 94 LYS A C 1
ATOM 730 O O . LYS A 1 94 ? 5.113 -8.985 -18.442 1.00 79.56 94 LYS A O 1
ATOM 735 N N . LYS A 1 95 ? 5.111 -7.087 -17.215 1.00 69.31 95 LYS A N 1
ATOM 736 C CA . LYS A 1 95 ? 5.344 -6.206 -18.365 1.00 69.31 95 LYS A CA 1
ATOM 737 C C . LYS A 1 95 ? 6.675 -6.595 -19.024 1.00 69.31 95 LYS A C 1
ATOM 739 O O . LYS A 1 95 ? 7.655 -6.854 -18.326 1.00 69.31 95 LYS A O 1
ATOM 744 N N . PRO A 1 96 ? 6.723 -6.696 -20.361 1.00 55.22 96 PRO A N 1
ATOM 745 C CA . PRO A 1 96 ? 7.865 -7.254 -21.066 1.00 55.22 96 PRO A CA 1
ATOM 746 C C . PRO A 1 96 ? 9.026 -6.254 -21.061 1.00 55.22 96 PRO A C 1
ATOM 748 O O . PRO A 1 96 ? 9.223 -5.531 -22.028 1.00 55.22 96 PRO A O 1
ATOM 751 N N . SER A 1 97 ? 9.817 -6.220 -19.989 1.00 53.31 97 SER A N 1
ATOM 752 C CA . SER A 1 97 ? 11.093 -5.499 -19.995 1.00 53.31 97 SER A CA 1
ATOM 753 C C . SER A 1 97 ? 12.226 -6.315 -20.631 1.00 53.31 97 SER A C 1
ATOM 755 O O . SER A 1 97 ? 13.206 -5.719 -21.058 1.00 53.31 97 SER A O 1
ATOM 757 N N . CYS A 1 98 ? 12.089 -7.647 -20.784 1.00 43.16 98 CYS A N 1
ATOM 758 C CA . CYS A 1 98 ? 13.191 -8.502 -21.276 1.00 43.16 98 CYS A CA 1
ATOM 759 C C . CYS A 1 98 ? 12.804 -9.722 -22.151 1.00 43.16 98 CYS A C 1
ATOM 761 O O . CYS A 1 98 ? 13.681 -10.505 -22.515 1.00 43.16 98 CYS A O 1
ATOM 763 N N . ARG A 1 99 ? 11.530 -9.964 -22.509 1.00 43.31 99 ARG A N 1
ATOM 764 C CA . ARG A 1 99 ? 11.148 -11.244 -23.166 1.00 43.31 99 ARG A CA 1
ATOM 765 C C . ARG A 1 99 ? 11.618 -11.412 -24.622 1.00 43.31 99 ARG A C 1
ATOM 767 O O . ARG A 1 99 ? 11.564 -12.526 -25.135 1.00 43.31 99 ARG A O 1
ATOM 774 N N . ASN A 1 100 ? 12.123 -10.359 -25.266 1.00 43.91 100 ASN A N 1
ATOM 775 C CA . ASN A 1 100 ? 12.575 -10.417 -26.662 1.00 43.91 100 ASN A CA 1
ATOM 776 C C . ASN A 1 100 ? 14.058 -10.803 -26.838 1.00 43.91 100 ASN A C 1
ATOM 778 O O . ASN A 1 100 ? 14.462 -11.102 -27.962 1.00 43.91 100 ASN A O 1
ATOM 782 N N . SER A 1 101 ? 14.856 -10.905 -25.764 1.00 44.44 101 SER A N 1
ATOM 783 C CA . SER A 1 101 ? 16.285 -11.263 -25.876 1.00 44.44 101 SER A CA 1
ATOM 784 C C . SER A 1 101 ? 16.532 -12.662 -26.462 1.00 44.44 101 SER A C 1
ATOM 786 O O . SER A 1 101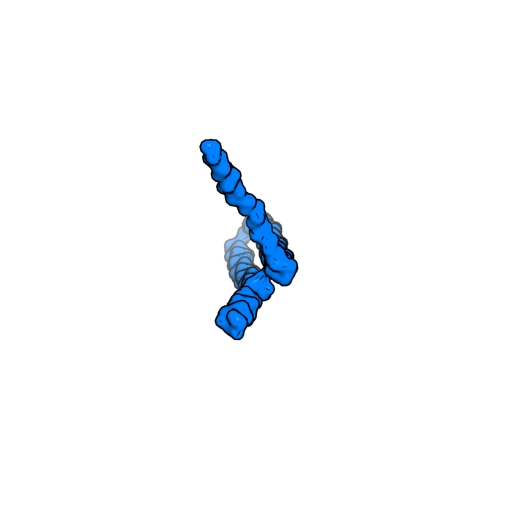 ? 17.558 -12.893 -27.099 1.00 44.44 101 SER A O 1
ATOM 788 N N . ALA A 1 102 ? 15.580 -13.593 -26.334 1.00 43.53 102 ALA A N 1
ATOM 789 C CA . ALA A 1 102 ? 15.707 -14.924 -26.935 1.00 43.53 102 ALA A CA 1
ATOM 790 C C . ALA A 1 102 ? 15.443 -14.930 -28.456 1.00 43.53 102 ALA A C 1
ATOM 792 O O . ALA A 1 102 ? 16.038 -15.725 -29.183 1.00 43.53 102 ALA A O 1
ATOM 793 N N . ALA A 1 103 ? 14.591 -14.028 -28.957 1.00 47.94 103 ALA A N 1
ATOM 794 C CA . ALA A 1 103 ? 14.257 -13.955 -30.380 1.00 47.94 103 ALA A CA 1
ATOM 795 C C . ALA A 1 103 ? 15.338 -13.228 -31.203 1.00 47.94 103 ALA A C 1
ATOM 797 O O . ALA A 1 103 ? 15.556 -13.583 -32.362 1.00 47.94 103 ALA A O 1
ATOM 798 N N . GLY A 1 104 ? 16.043 -12.261 -30.599 1.00 45.06 104 GLY A N 1
ATOM 799 C CA . GLY A 1 104 ? 17.206 -11.603 -31.208 1.00 45.06 104 GLY A CA 1
ATOM 800 C C . GLY A 1 104 ? 18.418 -12.535 -31.317 1.00 45.06 104 GLY A C 1
ATOM 801 O O . GLY A 1 104 ? 19.006 -12.668 -32.388 1.00 45.06 104 GLY A O 1
ATOM 802 N N . SER A 1 105 ? 18.725 -13.280 -30.248 1.00 41.94 105 SER A N 1
ATOM 803 C CA . SER A 1 105 ? 19.869 -14.207 -30.213 1.00 41.94 105 SER A CA 1
ATOM 804 C C . SER A 1 105 ? 19.691 -15.425 -31.140 1.00 41.94 105 SER A C 1
ATOM 806 O O . SER A 1 105 ? 20.609 -15.817 -31.864 1.00 41.94 105 SER A O 1
ATOM 808 N N . ALA A 1 106 ? 18.471 -15.971 -31.242 1.00 45.91 106 ALA A N 1
ATOM 809 C CA . ALA A 1 106 ? 18.176 -17.094 -32.139 1.00 45.91 106 ALA A CA 1
ATOM 810 C C . ALA A 1 106 ? 18.265 -16.741 -33.639 1.00 45.91 106 ALA A C 1
ATOM 812 O O . ALA A 1 106 ? 18.419 -17.636 -34.472 1.00 45.91 106 ALA A O 1
ATOM 813 N N . ARG A 1 107 ? 18.166 -15.454 -33.998 1.00 46.22 107 ARG A N 1
ATOM 814 C CA . ARG A 1 107 ? 18.280 -14.984 -35.387 1.00 46.22 107 ARG A CA 1
ATOM 815 C C . ARG A 1 107 ? 19.744 -14.834 -35.828 1.00 46.22 107 ARG A C 1
ATOM 817 O O . ARG A 1 107 ? 20.025 -14.986 -37.013 1.00 46.22 107 ARG A O 1
ATOM 824 N N . ILE A 1 108 ? 20.655 -14.606 -34.880 1.00 48.72 108 ILE A N 1
ATOM 825 C CA . ILE A 1 108 ? 22.106 -14.495 -35.106 1.00 48.72 108 ILE A CA 1
ATOM 826 C C . ILE A 1 108 ? 22.752 -15.885 -35.209 1.00 48.72 108 ILE A C 1
ATOM 828 O O . ILE A 1 108 ? 23.604 -16.096 -36.057 1.00 48.72 108 ILE A O 1
ATOM 832 N N . SER A 1 109 ? 22.281 -16.873 -34.441 1.00 42.56 109 SER A N 1
ATOM 833 C CA . SER A 1 109 ? 22.795 -18.255 -34.500 1.00 42.56 109 SER A CA 1
ATOM 834 C C . SER A 1 109 ? 22.417 -19.039 -35.775 1.00 42.56 109 SER A C 1
ATOM 836 O O . SER A 1 109 ? 22.891 -20.161 -35.949 1.00 42.56 109 SER A O 1
ATOM 838 N N . ARG A 1 110 ? 21.531 -18.512 -36.634 1.00 46.50 110 ARG A N 1
ATOM 839 C CA . ARG A 1 110 ? 21.079 -19.168 -37.883 1.00 46.50 110 ARG A CA 1
ATOM 840 C C . ARG A 1 110 ? 21.612 -18.498 -39.158 1.00 46.50 110 ARG A C 1
ATOM 842 O O . ARG A 1 110 ? 21.105 -18.803 -40.238 1.00 46.50 110 ARG A O 1
ATOM 849 N N . ARG A 1 111 ? 22.564 -17.571 -39.040 1.00 42.88 111 ARG A N 1
ATOM 850 C CA . ARG A 1 111 ? 23.272 -16.960 -40.171 1.00 42.88 111 ARG A CA 1
ATOM 851 C C . ARG A 1 111 ? 24.728 -17.381 -40.180 1.00 42.88 111 ARG A C 1
ATOM 853 O O . ARG A 1 111 ? 25.289 -17.521 -39.075 1.00 42.88 111 ARG A O 1
#

Organism: NCBI:txid1763828

Foldseek 3Di:
DDDDPDPPPPPPPQPPVNVVVVVQLVVLVVVLVVQLVVLVVVLVVVVVVLVVVLVVLCVPDDDDVSNVVSVVVSVVVVVVSVVVSVVVNVVSVPPCSDPCPVVVVVVVVVD